Protein AF-A0A925DEG2-F1 (afdb_monomer_lite)

Foldseek 3Di:
DDDDDDDDDDDPVVVVVVLVVCVVVPNDNVNDDDDDDDPPPCPPVDPPPDPPDDDVPPDDPDD

Sequence (63 aa):
MARILAGHFQLQEQIEQARRVLVEAGFPAGRISVFYVNQPGQHDLHALGGDRDRSPGAAANRA

Secondary structure (DSSP, 8-state):
-PPP-----SSHHHHHHHHHHHHHTT--GGG-----PPPTTGGGT-TT----S--TT-S----

Structure (mmCIF, N/CA/C/O backbone):
data_AF-A0A925DEG2-F1
#
_entry.id   AF-A0A925DEG2-F1
#
loop_
_atom_site.group_PDB
_atom_site.id
_atom_site.type_symbol
_atom_site.label_atom_id
_atom_site.label_alt_id
_atom_site.label_comp_id
_atom_site.label_asym_id
_atom_site.label_entity_id
_atom_site.label_seq_id
_atom_site.pdbx_PDB_ins_code
_atom_site.Cartn_x
_atom_site.Cartn_y
_atom_site.Cartn_z
_atom_site.occupancy
_atom_site.B_iso_or_equiv
_atom_site.auth_seq_id
_atom_site.auth_comp_id
_atom_site.auth_asym_id
_atom_site.auth_atom_id
_atom_site.pdbx_PDB_model_num
ATOM 1 N N . MET A 1 1 ? -21.506 5.854 -1.661 1.00 63.78 1 MET A N 1
ATOM 2 C CA . MET A 1 1 ? -20.284 6.414 -2.283 1.00 63.78 1 MET A CA 1
ATOM 3 C C . MET A 1 1 ? -19.121 6.216 -1.327 1.00 63.78 1 MET A C 1
ATOM 5 O O . MET A 1 1 ? -19.282 6.531 -0.155 1.00 63.78 1 MET A O 1
ATOM 9 N N . ALA A 1 2 ? -17.994 5.675 -1.791 1.00 81.62 2 ALA A N 1
ATOM 10 C CA . ALA A 1 2 ? -16.780 5.533 -0.984 1.00 81.62 2 ALA A CA 1
ATOM 11 C C . ALA A 1 2 ? -15.759 6.606 -1.389 1.00 81.62 2 ALA A C 1
ATOM 13 O O . ALA A 1 2 ? -15.642 6.925 -2.571 1.00 81.62 2 ALA A O 1
ATOM 14 N N . ARG A 1 3 ? -15.035 7.170 -0.416 1.00 87.88 3 ARG A N 1
ATOM 15 C CA . ARG A 1 3 ? -13.964 8.142 -0.664 1.00 87.88 3 ARG A CA 1
ATOM 16 C C . ARG A 1 3 ? -12.639 7.392 -0.743 1.00 87.88 3 ARG A C 1
ATOM 18 O O . ARG A 1 3 ? -12.251 6.749 0.227 1.00 87.88 3 ARG A O 1
ATOM 25 N N . ILE A 1 4 ? -11.985 7.457 -1.898 1.00 89.81 4 ILE A N 1
ATOM 26 C CA . ILE A 1 4 ? -10.691 6.812 -2.136 1.00 89.81 4 ILE A CA 1
ATOM 27 C C . ILE A 1 4 ? -9.595 7.857 -1.928 1.00 89.81 4 ILE A C 1
ATOM 29 O O . ILE A 1 4 ? -9.686 8.967 -2.453 1.00 89.81 4 ILE A O 1
ATOM 33 N N . LEU A 1 5 ? -8.576 7.498 -1.151 1.00 88.81 5 LEU A N 1
ATOM 34 C CA . LEU A 1 5 ? -7.342 8.262 -0.998 1.00 88.81 5 LEU A CA 1
ATOM 35 C C . LEU A 1 5 ? -6.237 7.488 -1.720 1.00 88.81 5 LEU A C 1
ATOM 37 O O . LEU A 1 5 ? -6.031 6.314 -1.424 1.00 88.81 5 LEU A O 1
ATOM 41 N N . ALA A 1 6 ? -5.558 8.127 -2.670 1.00 91.19 6 ALA A N 1
ATOM 42 C CA . ALA A 1 6 ? -4.470 7.525 -3.436 1.00 91.19 6 ALA A CA 1
ATOM 43 C C . ALA A 1 6 ? -3.203 8.375 -3.298 1.00 91.19 6 ALA A C 1
ATOM 45 O O . ALA A 1 6 ? -3.271 9.603 -3.360 1.00 91.19 6 ALA A O 1
ATOM 46 N N . GLY A 1 7 ? -2.059 7.716 -3.112 1.00 90.44 7 GLY A N 1
ATOM 47 C CA . GLY A 1 7 ? -0.744 8.346 -3.031 1.00 90.44 7 GLY A CA 1
ATOM 48 C C . GLY A 1 7 ? 0.262 7.594 -3.895 1.00 90.44 7 GLY A C 1
ATOM 49 O O . GLY A 1 7 ? 0.237 6.366 -3.943 1.00 90.44 7 GLY A O 1
ATOM 50 N N . HIS A 1 8 ? 1.126 8.337 -4.585 1.00 90.94 8 HIS A N 1
ATOM 51 C CA . HIS A 1 8 ? 2.226 7.793 -5.381 1.00 90.94 8 HIS A CA 1
ATOM 52 C C . HIS A 1 8 ? 3.542 7.968 -4.628 1.00 90.94 8 HIS A C 1
ATOM 54 O O . HIS A 1 8 ? 3.820 9.049 -4.108 1.00 90.94 8 HIS A O 1
ATOM 60 N N . PHE A 1 9 ? 4.361 6.922 -4.616 1.00 89.56 9 PHE A N 1
ATOM 61 C CA . PHE A 1 9 ? 5.673 6.913 -3.981 1.00 89.56 9 PHE A CA 1
ATOM 62 C C . PHE A 1 9 ? 6.710 6.368 -4.957 1.00 89.56 9 PHE A C 1
ATOM 64 O O . PHE A 1 9 ? 6.396 5.554 -5.823 1.00 89.56 9 PHE A O 1
ATOM 71 N N . GLN A 1 10 ? 7.953 6.824 -4.815 1.00 88.38 10 GLN A N 1
ATOM 72 C CA . GLN A 1 10 ? 9.046 6.395 -5.690 1.00 88.38 10 GLN A CA 1
ATOM 73 C C . GLN A 1 10 ? 9.688 5.098 -5.196 1.00 88.38 10 GLN A C 1
ATOM 75 O O . GLN A 1 10 ? 10.128 4.279 -5.999 1.00 88.38 10 GLN A O 1
ATOM 80 N N . LEU A 1 11 ? 9.743 4.907 -3.876 1.00 89.50 11 LEU A N 1
ATOM 81 C CA . LEU A 1 11 ? 10.431 3.782 -3.251 1.00 89.50 11 LEU A CA 1
ATOM 82 C C . LEU A 1 11 ? 9.441 2.856 -2.548 1.00 89.50 11 LEU A C 1
ATOM 84 O O . LEU A 1 11 ? 8.507 3.312 -1.891 1.00 89.50 11 LEU A O 1
ATOM 88 N N . GLN A 1 12 ? 9.700 1.549 -2.611 1.00 86.69 12 GLN A N 1
ATOM 89 C CA . GLN A 1 12 ? 8.865 0.557 -1.929 1.00 86.69 12 GLN A CA 1
ATOM 90 C 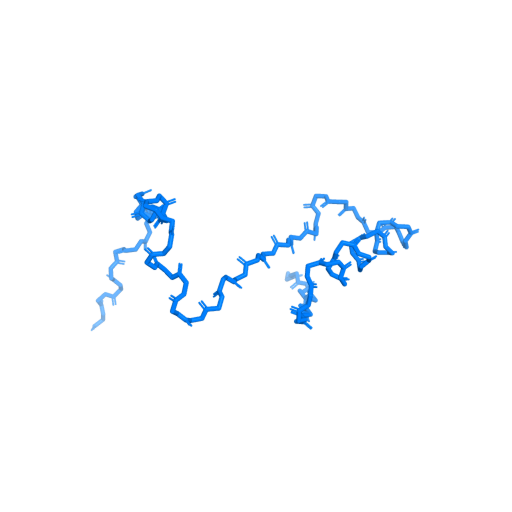C . GLN A 1 12 ? 8.872 0.745 -0.404 1.00 86.69 12 GLN A C 1
ATOM 92 O O . GLN A 1 12 ? 7.837 0.642 0.244 1.00 86.69 12 GLN A O 1
ATOM 97 N N . GLU A 1 13 ? 10.016 1.121 0.168 1.00 92.69 13 GLU A N 1
ATOM 98 C CA . GLU A 1 13 ? 10.141 1.400 1.603 1.00 92.69 13 GLU A CA 1
ATOM 99 C C . GLU A 1 13 ? 9.219 2.541 2.066 1.00 92.69 13 GLU A C 1
ATOM 101 O O . GLU A 1 13 ? 8.630 2.473 3.145 1.00 92.69 13 GLU A O 1
ATOM 106 N N . GLN A 1 14 ? 9.024 3.565 1.226 1.00 93.69 14 GLN A N 1
ATOM 107 C CA . GLN A 1 14 ? 8.111 4.671 1.530 1.00 93.69 14 GLN A CA 1
ATOM 108 C C . GLN A 1 14 ? 6.659 4.190 1.600 1.00 93.69 14 GLN A C 1
ATOM 110 O O . GLN A 1 14 ? 5.892 4.658 2.441 1.00 93.69 14 GLN A O 1
ATOM 115 N N . ILE A 1 15 ? 6.296 3.229 0.748 1.00 93.31 15 ILE A N 1
ATOM 116 C CA . ILE A 1 15 ? 4.967 2.623 0.734 1.00 93.31 15 ILE A CA 1
ATOM 117 C C . ILE A 1 15 ? 4.742 1.791 1.999 1.00 93.31 15 ILE A C 1
ATOM 119 O O . ILE A 1 15 ? 3.706 1.941 2.649 1.00 93.31 15 ILE A O 1
ATOM 123 N N . GLU A 1 16 ? 5.713 0.968 2.401 1.00 92.62 16 GLU A N 1
ATOM 124 C CA . GLU A 1 16 ? 5.606 0.190 3.641 1.00 92.62 16 GLU A CA 1
ATOM 125 C C . GLU A 1 16 ? 5.533 1.089 4.879 1.00 92.62 16 GLU A C 1
ATOM 127 O O . GLU A 1 16 ? 4.739 0.835 5.791 1.00 92.62 16 GLU A O 1
ATOM 132 N N . GLN A 1 17 ? 6.295 2.186 4.905 1.00 95.94 17 GLN A N 1
ATOM 133 C CA . GLN A 1 17 ? 6.187 3.175 5.974 1.00 95.94 17 GLN A CA 1
ATOM 134 C C . GLN A 1 17 ? 4.798 3.823 6.006 1.00 95.94 17 GLN A C 1
ATOM 136 O O . GLN A 1 17 ? 4.183 3.886 7.072 1.00 95.94 17 GLN A O 1
ATOM 141 N N . ALA A 1 18 ? 4.277 4.262 4.858 1.00 94.31 18 ALA A N 1
ATOM 142 C CA . ALA A 1 18 ? 2.946 4.857 4.771 1.00 94.31 18 ALA A CA 1
ATOM 143 C C . ALA A 1 18 ? 1.853 3.873 5.218 1.00 94.31 18 ALA A C 1
ATOM 145 O O . ALA A 1 18 ? 0.955 4.248 5.972 1.00 94.31 18 ALA A O 1
ATOM 146 N N . ARG A 1 19 ? 1.959 2.597 4.823 1.00 94.25 19 ARG A N 1
ATOM 147 C CA . ARG A 1 19 ? 1.038 1.533 5.248 1.00 94.25 19 ARG A CA 1
ATOM 148 C C . ARG A 1 19 ? 1.037 1.366 6.765 1.00 94.25 19 ARG A C 1
ATOM 150 O O . ARG A 1 19 ? -0.041 1.296 7.353 1.00 94.25 19 ARG A O 1
ATOM 157 N N . ARG A 1 20 ? 2.216 1.327 7.398 1.00 95.88 20 ARG A N 1
ATOM 158 C CA . ARG A 1 20 ? 2.336 1.227 8.864 1.00 95.88 20 ARG A CA 1
ATOM 159 C C . ARG A 1 20 ? 1.673 2.405 9.567 1.00 95.88 20 ARG A C 1
ATOM 161 O O . ARG A 1 20 ? 0.811 2.182 10.408 1.00 95.88 20 ARG A O 1
ATOM 168 N N . VAL A 1 21 ? 1.989 3.631 9.151 1.00 96.75 21 VAL A N 1
ATOM 169 C CA . VAL A 1 21 ? 1.418 4.851 9.748 1.00 96.75 21 VAL A CA 1
ATOM 170 C C . VAL A 1 21 ? -0.105 4.894 9.596 1.00 96.75 21 VAL A C 1
ATOM 172 O O . VAL A 1 21 ? -0.801 5.287 10.525 1.00 96.75 21 VAL A O 1
ATOM 175 N N . LEU A 1 22 ? -0.652 4.458 8.457 1.00 94.75 22 LEU A N 1
ATOM 176 C CA . LEU A 1 22 ? -2.105 4.387 8.266 1.00 94.75 22 LEU A CA 1
ATOM 177 C C . LEU A 1 22 ? -2.757 3.364 9.204 1.00 94.75 22 LEU A C 1
ATOM 179 O O . LEU A 1 22 ? -3.805 3.645 9.782 1.00 94.75 22 LEU A O 1
ATOM 183 N N . VAL A 1 23 ? -2.141 2.199 9.396 1.00 96.31 23 VAL A N 1
ATOM 184 C CA . VAL A 1 23 ? -2.645 1.206 10.357 1.00 96.31 23 VAL A CA 1
ATOM 185 C C . VAL A 1 23 ? -2.570 1.742 11.790 1.00 96.31 23 VAL A C 1
ATOM 187 O O . VAL A 1 23 ? -3.548 1.632 12.526 1.00 96.31 23 VAL A O 1
ATOM 190 N N . GLU A 1 24 ? -1.458 2.374 12.171 1.00 96.56 24 GLU A N 1
ATOM 191 C CA . GLU A 1 24 ? -1.281 3.016 13.484 1.00 96.56 24 GLU A CA 1
ATOM 192 C C . GLU A 1 24 ? -2.288 4.152 13.718 1.00 96.56 24 GLU A C 1
ATOM 194 O O . GLU A 1 24 ? -2.794 4.314 14.826 1.00 96.56 24 GLU A O 1
ATOM 199 N N . ALA A 1 25 ? -2.654 4.887 12.666 1.00 95.62 25 ALA A N 1
ATOM 200 C CA . ALA A 1 25 ? -3.703 5.905 12.695 1.00 95.62 25 ALA A CA 1
ATOM 201 C C . ALA A 1 25 ? -5.134 5.325 12.754 1.00 95.62 25 ALA A C 1
ATOM 203 O O . ALA A 1 25 ? -6.104 6.083 12.785 1.00 95.62 25 ALA A O 1
ATOM 204 N N . GLY A 1 26 ? -5.286 3.996 12.770 1.00 96.25 26 GLY A N 1
ATOM 205 C CA . GLY A 1 26 ? -6.568 3.309 12.932 1.00 96.25 26 GLY A CA 1
ATOM 206 C C . GLY A 1 26 ? -7.273 2.936 11.627 1.00 96.25 26 GLY A C 1
ATOM 207 O O . GLY A 1 26 ? -8.433 2.515 11.663 1.00 96.25 26 GLY A O 1
ATOM 208 N N . PHE A 1 27 ? -6.615 3.054 10.469 1.00 93.56 27 PHE A N 1
ATOM 209 C CA . PHE A 1 27 ? -7.193 2.567 9.217 1.00 93.56 27 PHE A CA 1
ATOM 210 C C . PHE A 1 27 ? -7.111 1.032 9.150 1.00 93.56 27 PHE A C 1
ATOM 212 O O . PHE A 1 27 ? -6.032 0.460 9.312 1.00 93.56 27 PHE A O 1
ATOM 219 N N . PRO A 1 28 ? -8.225 0.326 8.871 1.00 93.12 28 PRO A N 1
ATOM 220 C CA . PRO A 1 28 ? -8.210 -1.129 8.774 1.00 93.12 28 PRO A CA 1
ATOM 221 C C . PRO A 1 28 ? -7.310 -1.602 7.630 1.00 93.12 28 PRO A C 1
ATOM 223 O O . PRO A 1 28 ? -7.481 -1.161 6.493 1.00 93.12 28 PRO A O 1
ATOM 226 N N . ALA A 1 29 ? -6.428 -2.569 7.894 1.00 90.62 29 ALA A N 1
ATOM 227 C CA . ALA A 1 29 ? -5.513 -3.111 6.886 1.00 90.62 29 ALA A CA 1
ATOM 228 C C . ALA A 1 29 ? -6.237 -3.646 5.635 1.00 90.62 29 ALA A C 1
ATOM 230 O O . ALA A 1 29 ? -5.771 -3.437 4.522 1.00 90.62 29 ALA A O 1
ATOM 231 N N . GLY A 1 30 ? -7.424 -4.247 5.794 1.00 92.69 30 GLY A N 1
ATOM 232 C CA . GLY A 1 30 ? -8.249 -4.725 4.673 1.00 92.69 30 GLY A CA 1
ATOM 233 C C . GLY A 1 30 ? -8.838 -3.623 3.77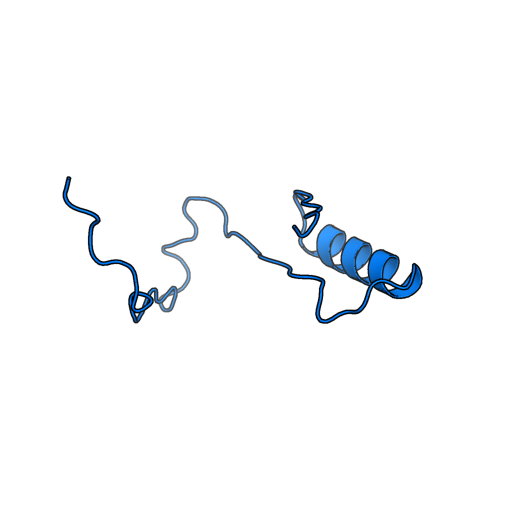9 1.00 92.69 30 GLY A C 1
ATOM 234 O O . GLY A 1 30 ? -9.506 -3.930 2.797 1.00 92.69 30 GLY A O 1
ATOM 235 N N . ARG A 1 31 ? -8.629 -2.343 4.116 1.00 92.00 31 ARG A N 1
ATOM 236 C CA . ARG A 1 31 ? -9.009 -1.178 3.299 1.00 92.00 31 ARG A CA 1
ATOM 237 C C . ARG A 1 31 ? -7.802 -0.436 2.719 1.00 92.00 31 ARG A C 1
ATOM 239 O O . ARG A 1 31 ? -7.983 0.635 2.145 1.00 92.00 31 ARG A O 1
ATOM 246 N N . ILE A 1 32 ? -6.596 -0.980 2.875 1.00 94.19 32 ILE A N 1
ATOM 247 C CA . ILE A 1 32 ? -5.358 -0.410 2.343 1.00 94.19 32 ILE A CA 1
ATOM 248 C C . ILE A 1 32 ? -4.840 -1.352 1.258 1.00 94.19 32 ILE A C 1
ATOM 250 O O . ILE A 1 32 ? -4.518 -2.504 1.538 1.00 94.19 32 ILE A O 1
ATOM 254 N N . SER A 1 33 ? -4.731 -0.847 0.031 1.00 91.62 33 SER A N 1
ATOM 255 C CA . SER A 1 33 ? -4.172 -1.589 -1.100 1.00 91.62 33 SER A CA 1
ATOM 256 C C . SER A 1 33 ? -2.883 -0.931 -1.566 1.00 91.62 33 SER A C 1
ATOM 258 O O . SER A 1 33 ? -2.828 0.287 -1.731 1.00 91.62 33 SER A O 1
ATOM 260 N N . VAL A 1 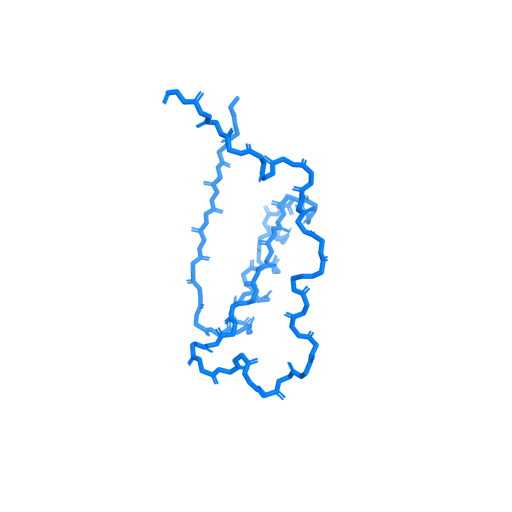34 ? -1.857 -1.748 -1.784 1.00 88.06 34 VAL A N 1
ATOM 261 C CA . VAL A 1 34 ? -0.531 -1.329 -2.235 1.00 88.06 34 VAL A CA 1
ATOM 262 C C . VAL A 1 34 ? -0.216 -2.038 -3.545 1.00 88.06 34 VAL A C 1
ATOM 264 O O . VAL A 1 34 ? -0.386 -3.251 -3.647 1.00 88.06 34 VAL A O 1
ATOM 267 N N . PHE A 1 35 ? 0.264 -1.281 -4.528 1.00 86.56 35 PHE A N 1
ATOM 268 C CA . PHE A 1 35 ? 0.675 -1.798 -5.826 1.00 86.56 35 PHE A CA 1
ATOM 269 C C . PHE A 1 35 ? 2.093 -1.329 -6.128 1.00 86.56 35 PHE A C 1
ATOM 271 O O . PHE A 1 35 ? 2.417 -0.157 -5.936 1.00 86.56 35 PHE A O 1
ATOM 278 N N . TYR A 1 36 ? 2.919 -2.242 -6.627 1.00 82.75 36 TYR A N 1
ATOM 279 C CA . TYR A 1 36 ? 4.272 -1.949 -7.073 1.00 82.75 36 TYR A CA 1
ATOM 280 C C . TYR A 1 36 ? 4.304 -2.048 -8.594 1.00 82.75 36 TYR A C 1
ATOM 282 O O . TYR A 1 36 ? 4.031 -3.106 -9.158 1.00 82.75 36 TYR A O 1
ATOM 290 N N . VAL A 1 37 ? 4.593 -0.929 -9.255 1.00 76.19 37 VAL A N 1
ATOM 291 C CA . VAL A 1 37 ? 4.742 -0.884 -10.711 1.00 76.19 37 VAL A CA 1
ATOM 292 C C . VAL A 1 37 ? 6.230 -0.944 -11.021 1.00 76.19 37 VAL A C 1
ATOM 294 O O . VAL A 1 37 ? 6.994 -0.082 -10.586 1.00 76.19 37 VAL A O 1
ATOM 297 N N . ASN A 1 38 ? 6.648 -1.973 -11.753 1.00 65.44 38 ASN A N 1
ATOM 298 C CA . ASN A 1 38 ? 8.020 -2.061 -12.240 1.00 65.44 38 ASN A CA 1
ATOM 299 C C . ASN A 1 38 ? 8.266 -0.954 -13.276 1.00 65.44 38 ASN A C 1
ATOM 301 O O . ASN A 1 38 ? 7.370 -0.600 -14.043 1.00 65.44 38 ASN A O 1
ATOM 305 N N . GLN A 1 39 ? 9.476 -0.390 -13.290 1.00 56.72 39 GLN A N 1
ATOM 306 C CA . GLN A 1 39 ? 9.833 0.681 -14.224 1.00 56.72 39 GLN A CA 1
ATOM 307 C C . GLN A 1 39 ? 9.680 0.213 -15.687 1.00 56.72 39 GLN A C 1
ATOM 309 O O . GLN A 1 39 ? 9.970 -0.955 -15.987 1.00 56.72 39 GLN A O 1
ATOM 314 N N . PRO A 1 40 ? 9.267 1.106 -16.610 1.00 49.19 40 PRO A N 1
ATOM 315 C CA . PRO A 1 40 ? 9.186 0.776 -18.027 1.00 49.19 40 PRO A CA 1
ATOM 316 C C . PRO A 1 40 ? 10.541 0.245 -18.520 1.00 49.19 40 PRO A C 1
ATOM 318 O O . PRO A 1 40 ? 11.575 0.866 -18.291 1.00 49.19 40 PRO A O 1
ATOM 321 N N . GLY A 1 41 ? 10.537 -0.926 -19.164 1.00 60.12 41 GLY A N 1
ATOM 322 C CA . GLY A 1 41 ? 11.753 -1.624 -19.607 1.00 60.12 41 GLY A CA 1
ATOM 323 C C . GLY A 1 41 ? 12.230 -2.775 -18.708 1.00 60.12 41 GLY A C 1
ATOM 324 O O . GLY A 1 41 ? 13.067 -3.555 -19.145 1.00 60.12 41 GLY A O 1
ATOM 325 N N . GLN A 1 42 ? 11.669 -2.970 -17.505 1.00 54.50 42 GLN A N 1
ATOM 326 C CA . GLN A 1 42 ? 11.916 -4.186 -16.699 1.00 54.50 42 GLN A CA 1
ATOM 327 C C . GLN A 1 42 ? 10.962 -5.352 -17.007 1.00 54.50 42 GLN A C 1
ATOM 329 O O . GLN A 1 42 ? 11.076 -6.422 -16.411 1.00 54.50 42 GLN A O 1
ATOM 334 N N . HIS A 1 43 ? 10.040 -5.168 -17.954 1.00 48.72 43 HIS A N 1
ATOM 335 C CA . HIS A 1 43 ? 9.094 -6.206 -18.374 1.00 48.72 43 HIS A CA 1
ATOM 336 C C . HIS A 1 43 ? 9.796 -7.440 -18.976 1.00 48.72 43 HIS A C 1
ATOM 338 O O . HIS A 1 43 ? 9.220 -8.520 -18.955 1.00 48.72 43 HIS A O 1
ATOM 344 N N . ASP A 1 44 ? 11.044 -7.293 -19.439 1.00 47.12 44 ASP A N 1
ATOM 345 C CA . ASP A 1 44 ? 11.851 -8.357 -20.056 1.00 47.12 44 ASP A CA 1
ATOM 346 C C . ASP A 1 44 ? 12.784 -9.100 -19.080 1.00 47.12 44 ASP A C 1
ATOM 348 O O . ASP A 1 44 ? 13.429 -10.073 -19.464 1.00 47.12 44 ASP A O 1
ATOM 352 N N . LEU A 1 45 ? 12.890 -8.671 -17.814 1.00 52.56 45 LEU A N 1
ATOM 353 C CA . LEU A 1 45 ? 13.842 -9.266 -16.859 1.00 52.56 45 LEU A CA 1
ATOM 354 C C . LEU A 1 45 ? 13.260 -10.428 -16.043 1.00 52.56 45 LEU A C 1
ATOM 356 O O . LEU A 1 45 ? 14.011 -11.248 -15.516 1.00 52.56 45 LEU A O 1
ATOM 360 N N . HIS A 1 46 ? 11.934 -10.535 -15.954 1.00 52.56 46 HIS A N 1
ATOM 361 C CA . HIS A 1 46 ? 11.263 -11.624 -15.250 1.00 52.56 46 HIS A CA 1
ATOM 362 C C . HIS A 1 46 ? 10.319 -12.362 -16.202 1.00 52.56 46 HIS A C 1
ATOM 364 O O . HIS A 1 46 ? 9.278 -11.842 -16.586 1.00 52.56 46 HIS A O 1
ATOM 370 N N . ALA A 1 47 ? 10.654 -13.615 -16.527 1.00 53.81 47 ALA A N 1
ATOM 371 C CA . ALA A 1 47 ? 9.917 -14.479 -17.461 1.00 53.81 47 ALA A CA 1
ATOM 372 C C . ALA A 1 47 ? 8.447 -14.773 -17.073 1.00 53.81 47 ALA A C 1
ATOM 374 O O . ALA A 1 47 ? 7.721 -15.413 -17.829 1.00 53.81 47 ALA A O 1
ATOM 375 N N . LEU A 1 48 ? 7.998 -14.341 -15.891 1.00 53.47 48 LEU A N 1
ATOM 376 C CA . LEU A 1 48 ? 6.677 -14.627 -15.331 1.00 53.47 48 LEU A CA 1
ATOM 377 C C . LEU A 1 48 ? 5.975 -13.337 -14.873 1.00 53.47 48 LEU A C 1
ATOM 379 O O . LEU A 1 48 ? 5.530 -13.224 -13.738 1.00 53.47 48 LEU A O 1
ATOM 383 N N . GLY A 1 49 ? 5.860 -12.357 -15.770 1.00 52.84 49 GLY A N 1
ATOM 384 C CA . GLY A 1 49 ? 4.916 -11.237 -15.653 1.00 52.84 49 GLY A CA 1
ATOM 385 C C . GLY A 1 49 ? 3.584 -11.586 -16.316 1.00 52.84 49 GLY A C 1
ATOM 386 O O . GLY A 1 49 ? 3.186 -10.953 -17.288 1.00 52.84 49 GLY A O 1
ATOM 387 N N . GLY A 1 50 ? 2.960 -12.678 -15.872 1.00 50.06 50 GLY A N 1
ATOM 388 C CA . GLY A 1 50 ? 1.766 -13.226 -16.501 1.00 50.06 50 GLY A CA 1
ATOM 389 C C . GLY A 1 50 ? 0.526 -12.383 -16.228 1.00 50.06 50 GLY A C 1
ATOM 390 O O . GLY A 1 50 ? -0.118 -12.575 -15.202 1.00 50.06 50 GLY A O 1
ATOM 391 N N . ASP A 1 51 ? 0.117 -11.571 -17.202 1.00 58.81 51 ASP A N 1
ATOM 392 C CA . ASP A 1 51 ? -1.311 -11.375 -17.481 1.00 58.81 51 ASP A CA 1
ATOM 393 C C . ASP A 1 51 ? -1.841 -12.691 -18.076 1.00 58.81 51 ASP A C 1
ATOM 395 O O . ASP A 1 51 ? -2.038 -12.852 -19.282 1.00 58.81 51 ASP A O 1
ATOM 399 N N . ARG A 1 52 ? -1.920 -13.716 -17.223 1.00 53.53 52 ARG A N 1
ATOM 400 C CA . ARG A 1 52 ? -2.656 -14.936 -17.525 1.00 53.53 52 ARG A CA 1
ATOM 401 C C . ARG A 1 52 ? -4.023 -14.757 -16.902 1.00 53.53 52 ARG A C 1
ATOM 403 O O . ARG A 1 52 ? -4.162 -14.729 -15.687 1.00 53.53 52 ARG A O 1
ATOM 410 N N . ASP A 1 53 ? -4.981 -14.655 -17.807 1.00 47.62 53 ASP A N 1
ATOM 411 C CA . ASP A 1 53 ? -6.416 -14.588 -17.596 1.00 47.62 53 ASP A CA 1
ATOM 412 C C . ASP A 1 53 ? -6.965 -13.179 -17.375 1.00 47.62 53 ASP A C 1
ATOM 414 O O . ASP A 1 53 ? -7.160 -12.684 -16.267 1.00 47.62 53 ASP A O 1
ATOM 418 N N . ARG A 1 54 ? -7.314 -12.578 -18.522 1.00 51.59 54 ARG A N 1
ATOM 419 C CA . ARG A 1 54 ? -8.387 -11.592 -18.674 1.00 51.59 54 ARG A CA 1
ATOM 420 C C . ARG A 1 54 ? -9.415 -11.751 -17.553 1.00 51.59 54 ARG A C 1
ATOM 422 O O . ARG A 1 54 ? -10.090 -12.777 -17.470 1.00 51.59 54 ARG A O 1
ATOM 429 N N . SER A 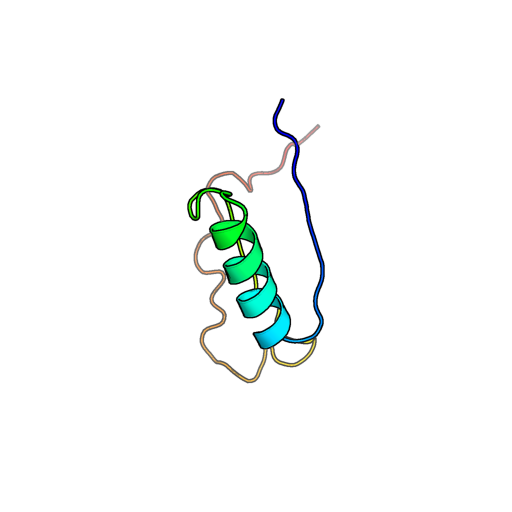1 55 ? -9.593 -10.708 -16.748 1.00 51.50 55 SER A N 1
ATOM 430 C CA . SER A 1 55 ? -10.727 -10.643 -15.828 1.00 51.50 55 SER A CA 1
ATOM 431 C C . SER A 1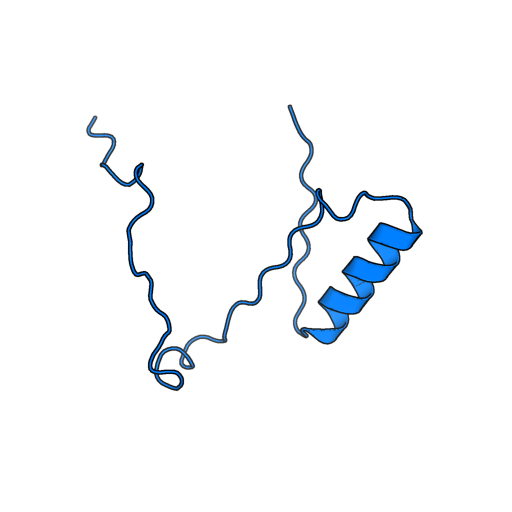 55 ? -12.031 -10.833 -16.625 1.00 51.50 55 SER A C 1
ATOM 433 O O . SER A 1 55 ? -12.206 -10.169 -17.657 1.00 51.50 55 SER A O 1
ATOM 435 N N . PRO A 1 56 ? -12.950 -11.722 -16.202 1.00 46.00 56 PRO A N 1
ATOM 436 C CA . PRO A 1 56 ? -14.231 -11.897 -16.874 1.00 46.00 56 PRO A CA 1
ATOM 437 C C . PRO A 1 56 ? -15.043 -10.605 -16.712 1.00 46.00 56 PRO A C 1
ATOM 439 O O . PRO A 1 56 ? -15.596 -10.318 -15.656 1.00 46.00 56 PRO A O 1
ATOM 442 N N . GLY A 1 57 ? -15.018 -9.778 -17.756 1.00 53.34 57 GLY A N 1
ATOM 443 C CA . GLY A 1 57 ? -15.518 -8.400 -17.763 1.00 53.34 57 GLY A CA 1
ATOM 444 C C . GLY A 1 57 ? -14.890 -7.538 -18.865 1.00 53.34 57 GLY A C 1
ATOM 445 O O . GLY A 1 57 ? -15.484 -6.551 -19.282 1.00 53.34 57 GLY A O 1
ATOM 446 N N . ALA A 1 58 ? -13.741 -7.946 -19.416 1.00 53.94 58 ALA A N 1
ATOM 447 C CA . ALA A 1 58 ? -13.083 -7.293 -20.554 1.00 53.94 58 ALA A CA 1
ATOM 448 C C . ALA A 1 58 ? -13.722 -7.630 -21.925 1.00 53.94 58 ALA A C 1
ATOM 450 O O . ALA A 1 58 ? -13.019 -7.827 -22.918 1.00 53.94 58 ALA A O 1
ATOM 451 N N . ALA A 1 59 ? -15.052 -7.740 -21.990 1.00 48.97 59 ALA A N 1
ATOM 452 C CA . ALA A 1 59 ? -15.782 -7.791 -23.254 1.00 48.97 59 ALA A CA 1
ATOM 453 C C . ALA A 1 59 ? -16.312 -6.388 -23.569 1.00 48.97 59 ALA A C 1
ATOM 455 O O . ALA A 1 59 ? -16.967 -5.755 -22.745 1.00 48.97 59 ALA A O 1
ATOM 456 N N . ALA A 1 60 ? -15.963 -5.907 -24.760 1.00 47.72 60 ALA A N 1
ATOM 457 C CA . ALA A 1 60 ? -16.210 -4.564 -25.257 1.00 47.72 60 ALA A CA 1
ATOM 458 C C . ALA A 1 60 ? -17.672 -4.118 -25.098 1.00 47.72 60 ALA A C 1
ATOM 460 O O . ALA A 1 60 ? -18.589 -4.782 -25.580 1.00 47.72 60 ALA A O 1
ATOM 461 N N . ASN A 1 61 ? -17.873 -2.941 -24.503 1.00 39.66 61 ASN A N 1
ATOM 462 C CA . ASN A 1 61 ? -19.122 -2.212 -24.660 1.00 39.66 61 ASN A CA 1
ATOM 463 C C . ASN A 1 61 ? -19.144 -1.640 -26.086 1.00 39.66 61 ASN A C 1
ATOM 465 O O . ASN A 1 61 ? -18.472 -0.653 -26.382 1.00 39.66 61 ASN A O 1
ATOM 469 N N . ARG A 1 62 ? -19.834 -2.341 -26.988 1.00 41.47 62 ARG A N 1
ATOM 470 C CA . ARG A 1 62 ? -20.173 -1.864 -28.329 1.00 41.47 62 ARG A CA 1
ATOM 471 C 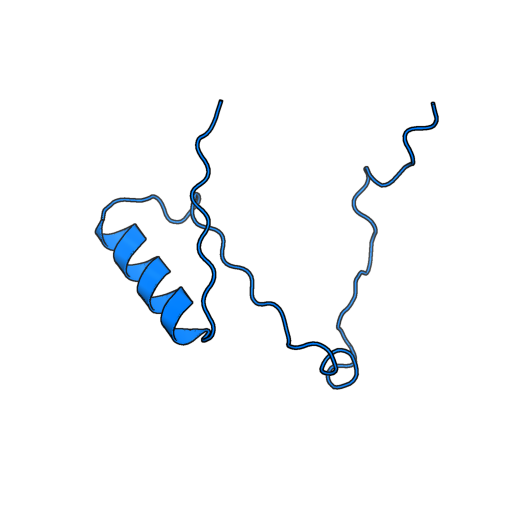C . ARG A 1 62 ? -21.387 -0.943 -28.178 1.00 41.47 62 ARG A C 1
ATOM 473 O O . ARG A 1 62 ? -22.459 -1.425 -27.818 1.00 41.47 62 ARG A O 1
ATOM 480 N N . ALA A 1 63 ? -21.198 0.341 -28.458 1.00 40.62 63 ALA A N 1
ATOM 481 C CA . ALA A 1 63 ? -22.265 1.258 -28.848 1.00 40.62 63 ALA A CA 1
ATOM 482 C C . ALA A 1 63 ? -22.071 1.601 -30.326 1.00 40.62 63 ALA A C 1
ATOM 484 O O . ALA A 1 63 ? -20.892 1.759 -30.726 1.00 40.62 63 ALA A O 1
#

pLDDT: mean 74.3, std 20.26, range [39.66, 96.75]

Radius of gyration: 16.49 Å; chains: 1; bounding box: 36×23×42 Å